Protein AF-A0A967SIJ8-F1 (afdb_monomer_lite)

Sequence (63 aa):
MIEVIEAHPELLGIGIDEDTAIVVRGDRFEVIGRSYVLIYDNQTTTDAGGEFYFLAPGYRYNL

pLDDT: mean 89.82, std 13.19, range [49.28, 98.69]

Radius of gyration: 11.81 Å; chains: 1; bounding box: 22×28×30 Å

Structure (mmCIF, N/CA/C/O backbone):
data_AF-A0A967SIJ8-F1
#
_entry.id   AF-A0A967SIJ8-F1
#
loop_
_atom_site.group_PDB
_atom_site.id
_atom_site.type_symbol
_atom_site.label_atom_id
_atom_site.label_alt_id
_atom_site.label_comp_id
_atom_site.label_asym_id
_atom_site.label_entity_id
_atom_site.label_seq_id
_atom_site.pdbx_PDB_ins_code
_atom_site.Cartn_x
_atom_site.Cartn_y
_atom_site.Cartn_z
_atom_site.occupancy
_atom_site.B_is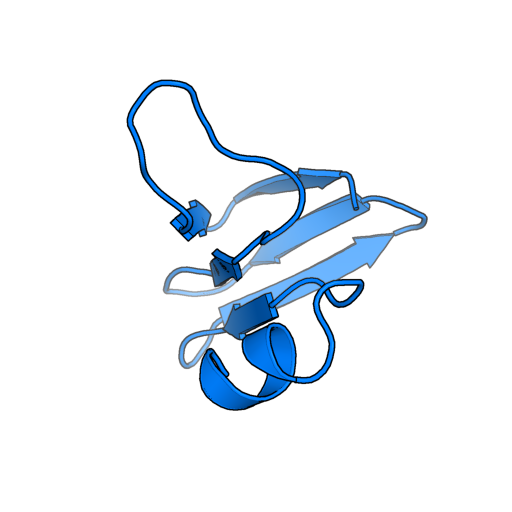o_or_equiv
_atom_site.auth_seq_id
_atom_site.auth_comp_id
_atom_site.auth_asym_id
_atom_site.auth_atom_id
_atom_site.pdbx_PDB_model_num
ATOM 1 N N . MET A 1 1 ? -6.418 10.230 -0.864 1.00 88.00 1 MET A N 1
ATOM 2 C CA . MET A 1 1 ? -6.250 9.122 0.102 1.00 88.00 1 MET A CA 1
ATOM 3 C C . MET A 1 1 ? -6.375 9.643 1.523 1.00 88.00 1 MET A C 1
ATOM 5 O O . MET A 1 1 ? -7.323 9.245 2.173 1.00 88.00 1 MET A O 1
ATOM 9 N N . ILE A 1 2 ? -5.503 10.562 1.958 1.00 89.50 2 ILE A N 1
ATOM 10 C CA . ILE A 1 2 ? -5.472 11.083 3.339 1.00 89.50 2 ILE A CA 1
ATOM 11 C C . ILE A 1 2 ? -6.842 11.602 3.799 1.00 89.50 2 ILE A C 1
ATOM 13 O O . ILE A 1 2 ? -7.398 11.031 4.721 1.00 89.50 2 ILE A O 1
ATOM 17 N N . GLU A 1 3 ? -7.457 12.551 3.085 1.00 93.19 3 GLU A N 1
ATOM 18 C CA . GLU A 1 3 ? -8.773 13.113 3.464 1.00 93.19 3 GLU A CA 1
ATOM 19 C C . GLU A 1 3 ? -9.880 12.052 3.645 1.00 93.19 3 GLU A C 1
ATOM 21 O O . GLU A 1 3 ? -10.778 12.208 4.466 1.00 93.19 3 GLU A O 1
ATOM 26 N N . VAL A 1 4 ? -9.821 10.947 2.888 1.00 94.19 4 VAL A N 1
ATOM 27 C CA . VAL A 1 4 ? -10.792 9.845 3.010 1.00 94.19 4 VAL A CA 1
ATOM 28 C C . VAL A 1 4 ? -10.562 9.067 4.301 1.00 94.19 4 VAL A C 1
ATOM 30 O O . VAL A 1 4 ? -11.523 8.702 4.965 1.00 94.19 4 VAL A O 1
ATOM 33 N N . ILE A 1 5 ? -9.304 8.822 4.658 1.00 91.56 5 ILE A N 1
ATOM 34 C CA . ILE A 1 5 ? -8.938 8.078 5.867 1.00 91.56 5 ILE A CA 1
ATOM 35 C C . ILE A 1 5 ? -9.103 8.958 7.108 1.00 91.56 5 ILE A C 1
ATOM 37 O O . ILE A 1 5 ? -9.523 8.472 8.147 1.00 91.56 5 ILE A O 1
ATOM 41 N N . GLU A 1 6 ? -8.876 10.267 7.006 1.00 88.44 6 GLU A N 1
ATOM 42 C CA . GLU A 1 6 ? -9.218 11.213 8.075 1.00 88.44 6 GLU A CA 1
ATOM 43 C C . GLU A 1 6 ? -10.727 11.214 8.365 1.00 88.44 6 GLU A C 1
ATOM 45 O O . GLU A 1 6 ? -11.137 11.269 9.524 1.00 88.44 6 GLU A O 1
ATOM 50 N N . ALA A 1 7 ? -11.564 11.110 7.326 1.00 94.19 7 ALA A N 1
ATOM 51 C CA . ALA A 1 7 ? -13.014 10.985 7.476 1.00 94.19 7 ALA A CA 1
ATOM 52 C C . ALA A 1 7 ? -13.468 9.583 7.938 1.00 94.19 7 ALA A C 1
ATOM 54 O O . ALA A 1 7 ? -14.546 9.457 8.523 1.00 94.19 7 ALA A O 1
ATOM 55 N N . HIS A 1 8 ? -12.660 8.550 7.684 1.00 93.06 8 HIS A N 1
ATOM 56 C CA . HIS A 1 8 ? -12.929 7.138 7.979 1.00 93.06 8 HIS A CA 1
ATOM 57 C C . HIS A 1 8 ? -11.678 6.462 8.572 1.00 93.06 8 HIS A C 1
ATOM 59 O O . HIS A 1 8 ? -10.991 5.705 7.874 1.00 93.06 8 HIS A O 1
ATOM 65 N N . PRO A 1 9 ? -11.340 6.756 9.842 1.00 89.94 9 PRO A N 1
ATOM 66 C CA . PRO A 1 9 ? -10.064 6.374 10.452 1.00 89.94 9 PRO A CA 1
ATOM 67 C C . PRO A 1 9 ? -9.869 4.862 10.611 1.00 89.94 9 PRO A C 1
ATOM 69 O O . PRO A 1 9 ? -8.748 4.419 10.848 1.00 89.94 9 PRO A O 1
ATOM 72 N N . GLU A 1 10 ? -10.934 4.071 10.493 1.00 90.62 10 GLU A N 1
ATOM 73 C CA . GLU A 1 10 ? -10.912 2.609 10.493 1.00 90.62 10 GLU A CA 1
ATOM 74 C C . GLU A 1 10 ? -10.385 1.990 9.187 1.00 90.62 10 GLU A C 1
ATOM 76 O O . GLU A 1 10 ? -10.153 0.782 9.133 1.00 90.62 10 GLU A O 1
ATOM 81 N N . LEU A 1 11 ? -10.233 2.783 8.121 1.00 92.56 11 LEU A N 1
ATOM 82 C CA . LEU A 1 11 ? -9.759 2.298 6.828 1.00 92.56 11 LEU A CA 1
ATOM 83 C C . LEU A 1 11 ? -8.229 2.293 6.746 1.00 92.56 11 LEU A C 1
ATOM 85 O O . LEU A 1 11 ? -7.566 3.277 7.067 1.00 92.56 11 LEU A O 1
ATOM 89 N N . LEU A 1 12 ? -7.682 1.213 6.186 1.00 91.81 12 LEU A N 1
ATOM 90 C CA . LEU A 1 12 ? -6.286 1.144 5.764 1.00 91.81 12 LEU A CA 1
ATOM 91 C C . LEU A 1 12 ? -6.118 1.787 4.379 1.00 91.81 12 LEU A C 1
ATOM 93 O O . LEU A 1 12 ? -6.772 1.395 3.409 1.00 91.81 12 LEU A O 1
ATOM 97 N N . GLY A 1 13 ? -5.208 2.749 4.264 1.00 94.25 13 GLY A N 1
ATOM 98 C CA . GLY A 1 13 ? -4.825 3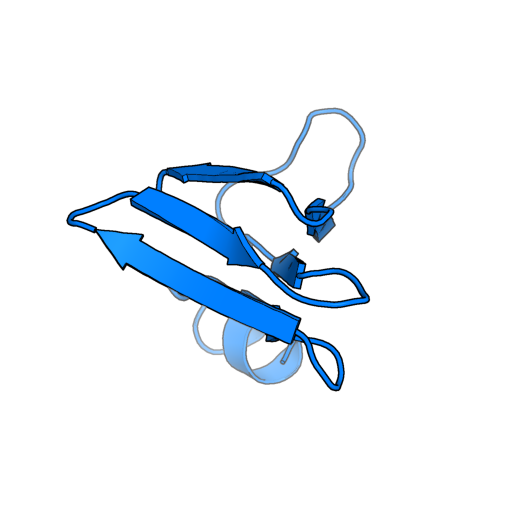.352 2.993 1.00 94.25 13 GLY A CA 1
ATOM 99 C C . GLY A 1 13 ? -3.787 2.523 2.259 1.00 94.25 13 GLY A C 1
ATOM 100 O O . GLY A 1 13 ? -2.742 2.208 2.820 1.00 94.25 13 GLY A O 1
ATOM 101 N N . ILE A 1 14 ? -4.041 2.213 0.988 1.00 95.88 14 ILE A N 1
ATOM 102 C CA . ILE A 1 14 ? -3.089 1.508 0.125 1.00 95.88 14 ILE A CA 1
ATOM 103 C C . ILE A 1 14 ? -2.935 2.290 -1.182 1.00 95.88 14 ILE A C 1
ATOM 105 O O . ILE A 1 14 ? -3.846 2.327 -2.009 1.00 95.88 14 ILE A O 1
ATOM 109 N N . GLY A 1 15 ? -1.777 2.919 -1.369 1.00 96.50 15 GLY A N 1
ATOM 110 C CA . GLY A 1 15 ? -1.367 3.538 -2.627 1.00 96.50 15 GLY A CA 1
ATOM 111 C C . GLY A 1 15 ? -0.497 2.576 -3.427 1.00 96.50 15 GLY A C 1
ATOM 112 O O . GLY A 1 15 ? 0.526 2.121 -2.928 1.00 96.50 15 GLY A O 1
ATOM 113 N N . ILE A 1 16 ? -0.882 2.263 -4.660 1.00 98.00 16 ILE A N 1
ATOM 114 C CA . ILE A 1 16 ? -0.127 1.370 -5.546 1.00 98.00 16 ILE A CA 1
ATOM 115 C C . ILE A 1 16 ? 0.378 2.206 -6.717 1.00 98.00 16 ILE A C 1
ATOM 117 O O . ILE A 1 16 ? -0.428 2.819 -7.416 1.00 98.00 16 ILE A O 1
ATOM 121 N N . ASP A 1 17 ? 1.695 2.258 -6.893 1.00 98.25 17 ASP A N 1
ATOM 122 C CA . ASP A 1 17 ? 2.313 2.990 -7.997 1.00 98.25 17 ASP A CA 1
ATOM 123 C C . ASP A 1 17 ? 2.094 2.279 -9.350 1.00 98.25 17 ASP A C 1
ATOM 125 O O . ASP A 1 17 ? 1.682 1.115 -9.409 1.00 98.25 17 ASP A O 1
ATOM 129 N N . GLU A 1 18 ? 2.360 2.969 -10.457 1.00 98.56 18 GLU A N 1
ATOM 130 C CA . GLU A 1 18 ? 2.216 2.398 -11.798 1.00 98.56 18 GLU A CA 1
ATOM 131 C C . GLU A 1 18 ? 3.075 1.130 -11.976 1.00 98.56 18 GLU A C 1
ATOM 133 O O . GLU A 1 18 ? 4.142 0.968 -11.378 1.00 98.56 18 GLU A O 1
ATOM 138 N N . ASP A 1 19 ? 2.582 0.190 -12.793 1.00 98.31 19 ASP A N 1
ATOM 139 C CA . ASP A 1 19 ? 3.225 -1.111 -13.053 1.00 98.31 19 ASP A CA 1
ATOM 140 C C . ASP A 1 19 ? 3.596 -1.897 -11.771 1.00 98.31 19 ASP A C 1
ATOM 142 O O . ASP A 1 19 ? 4.582 -2.640 -11.712 1.00 98.31 19 ASP A O 1
ATOM 146 N N . THR A 1 20 ? 2.794 -1.708 -10.719 1.00 98.69 20 THR A N 1
ATOM 147 C CA . THR A 1 20 ? 2.911 -2.357 -9.409 1.00 98.69 20 THR A CA 1
ATOM 148 C C . THR A 1 20 ? 1.556 -2.944 -9.011 1.00 98.69 20 THR A C 1
ATOM 150 O O . THR A 1 20 ? 0.502 -2.463 -9.422 1.00 98.69 20 THR A O 1
ATOM 153 N N . ALA A 1 21 ? 1.563 -4.033 -8.247 1.00 98.50 21 ALA A N 1
ATOM 154 C CA . ALA A 1 21 ? 0.355 -4.692 -7.764 1.00 98.50 21 ALA A CA 1
ATOM 155 C C . ALA A 1 21 ? 0.598 -5.367 -6.409 1.00 98.50 21 ALA A C 1
ATOM 157 O O . ALA A 1 21 ? 1.734 -5.662 -6.034 1.00 98.50 21 ALA A O 1
ATOM 158 N N . ILE A 1 22 ? -0.488 -5.670 -5.696 1.00 98.50 22 ILE A N 1
ATOM 159 C CA . ILE A 1 22 ? -0.463 -6.547 -4.522 1.00 98.50 22 ILE A CA 1
ATOM 160 C C . ILE A 1 22 ? -1.203 -7.848 -4.818 1.00 98.50 22 ILE A C 1
ATOM 162 O O . ILE A 1 22 ? -2.269 -7.851 -5.435 1.00 98.50 22 ILE A O 1
ATOM 166 N N . VAL A 1 23 ? -0.651 -8.966 -4.354 1.00 98.50 23 VAL A N 1
ATOM 167 C CA . VAL A 1 23 ? -1.311 -10.275 -4.397 1.00 98.50 23 VAL A CA 1
ATOM 168 C C . VAL A 1 23 ? -1.786 -10.621 -2.996 1.00 98.50 23 VAL A C 1
ATOM 170 O O . VAL A 1 23 ? -0.981 -10.975 -2.135 1.00 98.50 23 VAL A O 1
ATOM 173 N N . VAL A 1 24 ? -3.096 -10.534 -2.775 1.00 98.00 24 VAL A N 1
ATOM 174 C CA . VAL A 1 24 ? -3.725 -10.819 -1.478 1.00 98.00 24 VAL A CA 1
ATOM 175 C C . VAL A 1 24 ? -4.038 -12.311 -1.353 1.00 98.00 24 VAL A C 1
ATOM 177 O O . VAL A 1 24 ? -4.600 -12.925 -2.263 1.00 98.00 24 VAL A O 1
ATOM 180 N N . ARG A 1 25 ? -3.674 -12.911 -0.218 1.00 97.81 25 ARG A N 1
ATOM 181 C CA . ARG A 1 25 ? -3.981 -14.298 0.152 1.00 97.81 25 ARG A CA 1
ATOM 182 C C . ARG A 1 25 ? -4.351 -14.345 1.632 1.00 97.81 25 ARG A C 1
ATOM 184 O O . ARG A 1 25 ? -3.467 -14.316 2.483 1.00 97.81 25 ARG A O 1
ATOM 191 N N . GLY A 1 26 ? -5.646 -14.458 1.922 1.00 96.69 26 GLY A N 1
ATOM 192 C CA . GLY A 1 26 ? -6.148 -14.371 3.294 1.00 96.69 26 GLY A CA 1
ATOM 193 C C . GLY A 1 26 ? -5.978 -12.957 3.846 1.00 96.69 26 GLY A C 1
ATOM 194 O O . GLY A 1 26 ? -6.381 -11.998 3.197 1.00 96.69 26 GLY A O 1
ATOM 195 N N . ASP A 1 27 ? -5.351 -12.854 5.011 1.00 96.00 27 ASP A N 1
ATOM 196 C CA . ASP A 1 27 ? -5.039 -11.627 5.754 1.00 96.00 27 ASP A CA 1
ATOM 197 C C . ASP A 1 27 ? -3.640 -11.068 5.440 1.00 96.00 27 ASP A C 1
ATOM 199 O O . ASP A 1 27 ? -3.117 -10.229 6.163 1.00 96.00 27 ASP A O 1
ATOM 203 N N . ARG A 1 28 ? -2.999 -11.525 4.359 1.00 96.94 28 ARG A N 1
ATOM 204 C CA . ARG A 1 28 ? -1.665 -11.064 3.963 1.00 96.94 28 ARG A CA 1
ATOM 205 C C . ARG A 1 28 ? -1.608 -10.734 2.486 1.00 96.94 28 ARG A C 1
ATOM 207 O O . ARG A 1 28 ? -2.201 -11.435 1.664 1.00 96.94 28 ARG A O 1
ATOM 214 N N . PHE A 1 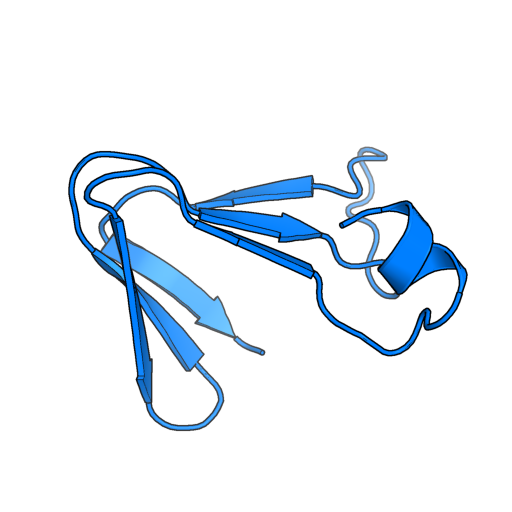29 ? -0.801 -9.744 2.127 1.00 98.06 29 PHE A N 1
ATOM 215 C CA . PHE A 1 29 ? -0.432 -9.509 0.736 1.00 98.06 29 PHE A CA 1
ATOM 216 C C . PHE A 1 29 ? 1.081 -9.488 0.512 1.00 98.06 29 PHE A C 1
ATOM 218 O O . PHE A 1 29 ? 1.868 -9.300 1.440 1.00 98.06 29 PHE A O 1
ATOM 225 N N . GLU A 1 30 ? 1.474 -9.717 -0.740 1.00 98.38 30 GLU A N 1
ATOM 226 C CA . GLU A 1 30 ? 2.839 -9.561 -1.251 1.00 98.38 30 GLU A CA 1
ATOM 227 C C . GLU A 1 30 ? 2.848 -8.534 -2.387 1.00 98.38 30 GLU A C 1
ATOM 229 O O . GLU A 1 30 ? 1.951 -8.549 -3.233 1.00 98.38 30 GLU A O 1
ATOM 234 N N . VAL A 1 31 ? 3.847 -7.651 -2.406 1.00 98.62 31 VAL A N 1
ATOM 235 C CA . VAL A 1 31 ? 4.023 -6.649 -3.467 1.00 98.62 31 VAL A CA 1
ATOM 236 C C . VAL A 1 31 ? 4.744 -7.270 -4.661 1.00 98.62 31 VAL A C 1
ATOM 238 O O . VAL A 1 31 ? 5.778 -7.916 -4.501 1.00 98.62 31 VAL A O 1
ATOM 241 N N . ILE A 1 32 ? 4.236 -7.034 -5.867 1.00 98.62 32 ILE A N 1
ATOM 242 C CA . ILE A 1 32 ? 4.868 -7.414 -7.135 1.00 98.62 32 ILE A CA 1
ATOM 243 C C . ILE A 1 32 ? 4.921 -6.207 -8.081 1.00 98.62 32 ILE A C 1
ATOM 245 O O . ILE A 1 32 ? 4.128 -5.279 -7.949 1.00 98.62 32 ILE A O 1
ATOM 249 N N . GLY A 1 33 ? 5.813 -6.240 -9.073 1.00 98.06 33 GLY A N 1
ATOM 250 C CA . GLY A 1 33 ? 5.924 -5.196 -10.098 1.00 98.06 33 GLY A CA 1
ATOM 251 C C . GLY A 1 33 ? 7.209 -4.381 -9.996 1.00 98.06 33 GLY A C 1
ATOM 252 O O . GLY A 1 33 ? 8.228 -4.895 -9.530 1.00 98.06 33 GLY A O 1
ATOM 253 N N . ARG A 1 34 ? 7.178 -3.146 -10.508 1.00 98.00 34 ARG A N 1
ATOM 254 C CA . ARG A 1 34 ? 8.384 -2.333 -10.745 1.00 98.00 34 ARG A CA 1
ATOM 255 C C . ARG A 1 34 ? 8.664 -1.248 -9.708 1.00 98.00 34 ARG A C 1
ATOM 257 O O . ARG A 1 34 ? 9.802 -0.785 -9.655 1.00 98.00 34 ARG A O 1
ATOM 264 N N . SER A 1 35 ? 7.677 -0.855 -8.910 1.00 98.06 35 SER A N 1
ATOM 265 C CA . SER A 1 35 ? 7.801 0.228 -7.930 1.00 98.06 35 SER A CA 1
ATOM 266 C C . SER A 1 35 ? 7.241 -0.199 -6.564 1.00 98.06 35 SER A C 1
ATOM 268 O O . SER A 1 35 ? 7.316 -1.374 -6.202 1.00 98.06 35 SER A O 1
ATOM 270 N N . TYR A 1 36 ? 6.752 0.749 -5.766 1.00 97.81 36 TYR A N 1
ATOM 271 C CA . TYR A 1 36 ? 6.391 0.561 -4.364 1.00 97.81 36 TYR A CA 1
ATOM 272 C C . TYR A 1 36 ? 4.881 0.577 -4.129 1.00 97.81 36 TYR A C 1
ATOM 274 O O . TYR A 1 36 ? 4.103 1.169 -4.879 1.00 97.81 36 TYR A O 1
ATOM 282 N N . VAL A 1 37 ? 4.487 -0.030 -3.012 1.00 97.75 37 VAL A N 1
ATOM 283 C CA . VAL A 1 37 ? 3.169 0.149 -2.404 1.00 97.75 37 VAL A CA 1
ATOM 284 C C . VAL A 1 37 ? 3.328 0.968 -1.133 1.00 97.75 37 VAL A C 1
ATOM 286 O O . VAL A 1 37 ? 4.144 0.642 -0.274 1.00 97.75 37 VAL A O 1
ATOM 289 N N . LEU A 1 38 ? 2.548 2.035 -1.024 1.00 95.56 38 LEU A N 1
ATOM 290 C CA . LEU A 1 38 ? 2.452 2.887 0.147 1.00 95.56 38 LEU A CA 1
ATOM 291 C C . LEU A 1 38 ? 1.310 2.397 1.035 1.00 95.56 38 LEU A C 1
ATOM 293 O O . LEU A 1 38 ? 0.171 2.326 0.580 1.00 95.56 38 LEU A O 1
ATOM 297 N N . ILE A 1 39 ? 1.598 2.112 2.298 1.00 93.44 39 ILE A N 1
ATOM 298 C CA . ILE A 1 39 ? 0.585 1.843 3.316 1.00 93.44 39 ILE A CA 1
ATOM 299 C C . ILE A 1 39 ? 0.443 3.067 4.196 1.00 93.44 39 ILE A C 1
ATOM 301 O O . ILE A 1 39 ? 1.450 3.618 4.631 1.00 93.44 39 ILE A O 1
ATOM 305 N N . TYR A 1 40 ? -0.797 3.471 4.438 1.00 90.88 40 TYR A N 1
ATOM 306 C CA . TYR A 1 40 ? -1.156 4.498 5.397 1.00 90.88 40 TYR A CA 1
ATOM 307 C C . TYR A 1 40 ? -2.102 3.915 6.437 1.00 90.88 40 TYR A C 1
ATOM 309 O O . TYR A 1 40 ? -3.209 3.499 6.092 1.00 90.88 40 TYR A O 1
ATOM 317 N N . ASP A 1 41 ? -1.663 3.878 7.690 1.00 87.25 41 ASP A N 1
ATOM 318 C CA . ASP A 1 41 ? -2.433 3.323 8.802 1.00 87.25 41 ASP A CA 1
ATOM 319 C C . ASP A 1 41 ? -2.597 4.381 9.898 1.00 87.25 41 ASP A C 1
ATOM 321 O O . ASP A 1 41 ? -1.632 4.771 10.553 1.00 87.25 41 ASP A O 1
ATOM 325 N N . ASN A 1 42 ? -3.835 4.840 10.085 1.00 82.56 42 ASN A N 1
ATOM 326 C CA . ASN A 1 42 ? -4.196 5.841 11.089 1.00 82.56 42 ASN A CA 1
ATOM 327 C C . ASN A 1 42 ? -4.407 5.231 12.494 1.00 82.56 42 ASN A C 1
ATOM 329 O O . ASN A 1 42 ? -4.601 5.951 13.469 1.00 82.56 42 ASN A O 1
ATOM 333 N N . GLN A 1 43 ? -4.396 3.900 12.614 1.00 77.69 43 GLN A N 1
ATOM 334 C CA . GLN A 1 43 ? -4.541 3.180 13.884 1.00 77.69 43 GLN A CA 1
ATOM 335 C C . GLN A 1 43 ? -3.183 2.766 14.469 1.00 77.69 43 GLN A C 1
ATOM 337 O O . GLN A 1 43 ? -3.047 2.650 15.689 1.00 77.69 43 GLN A O 1
ATOM 342 N N . THR A 1 44 ? -2.170 2.573 13.617 1.00 68.94 44 THR A N 1
ATOM 343 C CA . THR A 1 44 ? -0.841 2.090 14.019 1.00 68.94 44 THR A CA 1
ATOM 344 C C . THR A 1 44 ? 0.253 3.071 13.614 1.00 68.94 44 THR A C 1
ATOM 346 O O . THR A 1 44 ? 0.693 3.120 12.465 1.00 68.94 44 THR A O 1
ATOM 349 N N . THR A 1 45 ? 0.772 3.815 14.587 1.00 57.22 45 THR A N 1
ATOM 350 C CA . THR A 1 45 ? 1.974 4.634 14.401 1.00 57.22 45 THR A CA 1
ATOM 351 C C . THR A 1 45 ? 3.213 3.792 14.698 1.00 57.22 45 THR A C 1
ATOM 353 O O . THR A 1 45 ? 3.297 3.155 15.747 1.00 57.22 45 THR A O 1
ATOM 356 N N . THR A 1 46 ? 4.214 3.798 13.813 1.00 56.16 46 THR A N 1
ATOM 357 C CA . THR A 1 46 ? 5.565 3.416 14.253 1.00 56.16 46 THR A CA 1
ATOM 358 C C . THR A 1 46 ? 6.105 4.497 15.179 1.00 56.16 46 THR A C 1
ATOM 360 O O . THR A 1 46 ? 5.865 5.683 14.953 1.00 56.16 46 THR A O 1
ATOM 363 N N . ASP A 1 47 ? 6.879 4.104 16.192 1.00 52.91 47 ASP A N 1
ATOM 364 C CA . ASP A 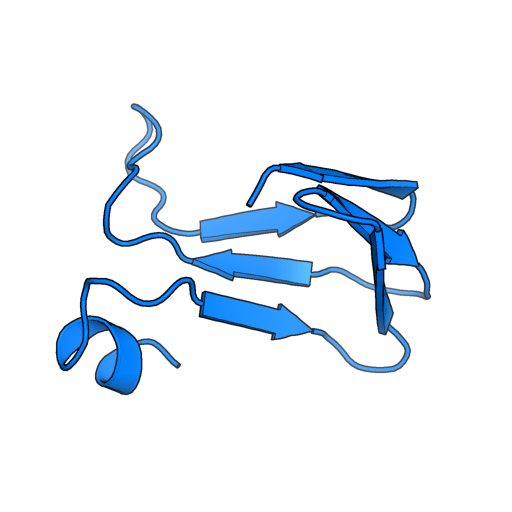1 47 ? 7.472 4.994 17.208 1.00 52.91 47 ASP A CA 1
ATOM 365 C C . ASP A 1 47 ? 8.285 6.180 16.629 1.00 52.91 47 ASP A C 1
ATOM 367 O O . ASP A 1 47 ? 8.641 7.111 17.349 1.00 52.91 47 ASP A O 1
ATOM 371 N N . ALA A 1 48 ? 8.576 6.170 15.322 1.00 51.44 48 ALA A N 1
ATOM 372 C CA . ALA A 1 48 ? 9.279 7.214 14.580 1.00 51.44 48 ALA A CA 1
ATOM 373 C C . ALA A 1 48 ? 8.358 8.227 13.857 1.00 51.44 48 ALA A C 1
ATOM 375 O O . ALA A 1 48 ? 8.840 8.986 13.017 1.00 51.44 48 ALA A O 1
ATOM 376 N N . GLY A 1 49 ? 7.053 8.257 14.154 1.00 49.28 49 GLY A N 1
ATOM 377 C CA . GLY A 1 49 ? 6.144 9.317 13.691 1.00 49.28 49 GLY A CA 1
ATOM 378 C C . GLY A 1 49 ? 5.805 9.288 12.196 1.00 49.28 49 GLY A C 1
ATOM 379 O O . GLY A 1 49 ? 5.373 10.300 11.650 1.00 49.28 49 GLY A O 1
ATOM 380 N N . GLY A 1 50 ? 6.008 8.155 11.521 1.00 56.16 50 GLY A N 1
ATOM 381 C CA . GLY A 1 50 ? 5.571 7.968 10.141 1.00 56.16 50 GLY A CA 1
ATOM 382 C C . GLY A 1 50 ? 4.225 7.252 10.081 1.00 56.16 50 GLY A C 1
ATOM 383 O O . GLY A 1 50 ? 4.137 6.096 10.484 1.00 56.16 50 GLY A O 1
ATOM 384 N N . GLU A 1 51 ? 3.207 7.909 9.520 1.00 70.62 51 GLU A N 1
ATOM 385 C CA . GLU A 1 51 ? 1.921 7.287 9.149 1.00 70.62 51 GLU A CA 1
ATOM 386 C C . GLU A 1 51 ? 2.029 6.454 7.859 1.00 70.62 51 GLU A C 1
ATOM 388 O O . GLU A 1 51 ? 1.061 5.836 7.431 1.00 70.62 51 GLU A O 1
ATOM 393 N N . PHE A 1 52 ? 3.207 6.442 7.223 1.00 85.31 52 PHE A N 1
ATOM 394 C CA . PHE A 1 52 ? 3.436 5.872 5.901 1.00 85.31 52 PHE A CA 1
ATOM 395 C C . PHE A 1 52 ? 4.523 4.793 5.894 1.00 85.31 52 PHE A C 1
ATOM 397 O O . PHE A 1 52 ? 5.643 5.023 6.355 1.00 85.31 52 PHE A O 1
ATOM 404 N N . TYR A 1 53 ? 4.230 3.661 5.254 1.00 87.50 53 TYR A N 1
ATOM 405 C CA . TYR A 1 53 ? 5.166 2.561 5.018 1.00 87.50 53 TYR A CA 1
ATOM 406 C C . TYR A 1 53 ? 5.335 2.334 3.519 1.00 87.50 53 TYR A C 1
ATOM 408 O O . TYR A 1 53 ? 4.353 2.137 2.810 1.00 87.50 53 TYR A O 1
ATOM 416 N N . PHE A 1 54 ? 6.573 2.303 3.033 1.00 92.81 54 PHE A N 1
ATOM 417 C CA . PHE A 1 54 ? 6.864 1.952 1.643 1.00 92.81 54 PHE A CA 1
ATOM 418 C C . PHE A 1 54 ? 7.291 0.489 1.559 1.00 92.81 54 PHE A C 1
ATOM 420 O O . PHE A 1 54 ? 8.285 0.082 2.163 1.00 92.81 5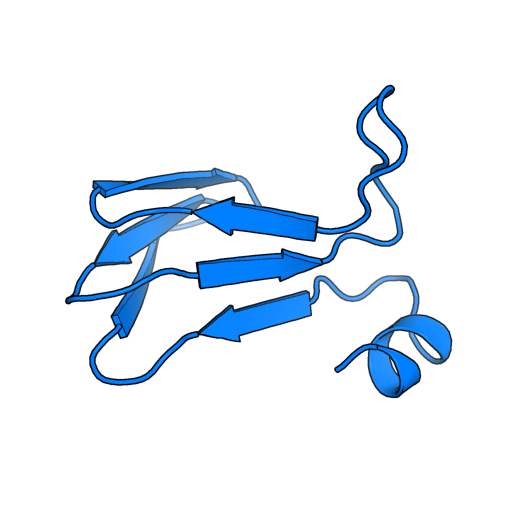4 PHE A O 1
ATOM 427 N N . LEU A 1 55 ? 6.549 -0.303 0.793 1.00 96.00 55 LEU A N 1
ATOM 428 C CA . LEU A 1 55 ? 6.794 -1.722 0.580 1.00 96.00 55 LEU A CA 1
ATOM 429 C C . LEU A 1 55 ? 7.312 -1.939 -0.843 1.00 96.00 55 LEU A C 1
ATOM 431 O O . LEU A 1 55 ? 6.621 -1.642 -1.816 1.00 96.00 55 LEU A O 1
ATOM 435 N N . ALA A 1 56 ? 8.542 -2.439 -0.954 1.00 97.81 56 ALA A N 1
ATOM 436 C CA . ALA A 1 56 ? 9.180 -2.763 -2.229 1.00 97.81 56 ALA A CA 1
ATOM 437 C C . ALA A 1 56 ? 8.666 -4.104 -2.794 1.00 97.81 56 ALA A C 1
ATOM 439 O O . ALA A 1 56 ? 8.122 -4.916 -2.037 1.00 97.81 56 ALA A O 1
ATOM 440 N N 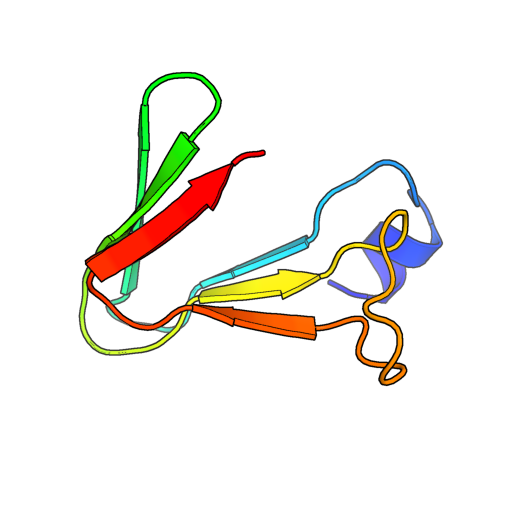. PRO A 1 57 ? 8.890 -4.409 -4.085 1.00 98.56 57 PRO A N 1
ATOM 441 C CA . PRO A 1 57 ? 8.565 -5.719 -4.643 1.00 98.56 57 PRO A CA 1
ATOM 442 C C . PRO A 1 57 ? 9.204 -6.865 -3.839 1.00 98.56 57 PRO A C 1
ATOM 444 O O . PRO A 1 57 ? 10.374 -6.807 -3.460 1.00 98.56 57 PRO A O 1
ATOM 447 N N . GLY A 1 58 ? 8.421 -7.907 -3.564 1.00 98.25 58 GLY A N 1
ATOM 448 C CA . GLY A 1 58 ? 8.778 -9.045 -2.713 1.00 98.25 58 GLY A CA 1
ATOM 449 C C . GLY A 1 58 ? 8.486 -8.851 -1.219 1.00 98.25 58 GLY A C 1
ATOM 450 O O . GLY A 1 58 ? 8.533 -9.826 -0.465 1.00 98.25 58 GLY A O 1
ATOM 451 N N . TYR A 1 59 ? 8.161 -7.633 -0.766 1.00 97.94 59 TYR A N 1
ATOM 452 C CA . TYR A 1 59 ? 7.784 -7.392 0.631 1.00 97.94 59 TYR A CA 1
ATOM 453 C C . TYR A 1 59 ? 6.363 -7.884 0.900 1.00 97.94 59 TYR A C 1
ATOM 455 O O . TYR A 1 59 ? 5.518 -7.949 0.003 1.00 97.94 59 TYR A O 1
ATOM 463 N N . ARG A 1 60 ? 6.102 -8.226 2.165 1.00 96.81 60 ARG A N 1
ATOM 464 C CA . ARG A 1 60 ? 4.811 -8.731 2.637 1.00 96.81 60 ARG A CA 1
ATOM 465 C C . ARG A 1 60 ? 4.273 -7.885 3.777 1.00 96.81 60 ARG A C 1
ATOM 467 O O . ARG A 1 60 ? 5.052 -7.361 4.568 1.00 96.81 60 ARG A O 1
ATOM 474 N N . TYR A 1 61 ? 2.953 -7.830 3.877 1.00 94.31 61 TYR A N 1
ATOM 475 C CA . TYR A 1 61 ? 2.240 -7.098 4.918 1.00 94.31 61 TYR A CA 1
ATOM 476 C C . TYR A 1 61 ? 1.020 -7.891 5.380 1.00 94.31 61 TYR A C 1
ATOM 478 O O . TYR A 1 61 ? 0.310 -8.457 4.543 1.00 94.31 61 TYR A O 1
ATOM 486 N N . ASN A 1 62 ? 0.810 -7.937 6.695 1.00 93.25 62 ASN A N 1
ATOM 487 C CA . ASN A 1 62 ? -0.368 -8.539 7.316 1.00 93.25 62 ASN A CA 1
ATOM 488 C C . ASN A 1 62 ? -1.390 -7.423 7.558 1.00 93.25 62 ASN A C 1
ATOM 490 O O . ASN A 1 62 ? -1.026 -6.419 8.167 1.00 93.25 62 ASN A O 1
ATOM 494 N N . LEU A 1 63 ? -2.597 -7.605 7.026 1.00 90.06 63 LEU A N 1
ATOM 495 C CA . LEU A 1 63 ? -3.720 -6.669 7.091 1.00 90.06 63 LEU A CA 1
ATOM 496 C C . LEU A 1 63 ? -4.352 -6.601 8.484 1.00 90.06 63 LEU A C 1
ATOM 498 O O . LEU A 1 63 ? -4.243 -7.594 9.239 1.00 90.06 63 LEU A O 1
#

Foldseek 3Di:
DVVVCVVVVVDKDKDADPQKDWDDDPQKIFIAGDAWIKIAHSPDDDPVGDSIDTHGHGDMDGD

Secondary structure (DSSP, 8-state):
-HHHHHH-TTSPEEEE-TTEEEEEETTEEEEEESS-EEEE-SS---TT--SEEEE-TT-EEE-